Protein AF-A0A0Q7QCL5-F1 (afdb_monomer_lite)

Secondary structure (DSSP, 8-state):
------B-HHHHHHHHT--HHHHHHHHHHTT---BS-TTSPPBB-HHHHHHHHHHHHHHHTT-

Sequence (63 aa):
MRRGTGVTVKEIAAFLNLSEGRVRVIINEHGIESTGSEWKAKLYDLRSVLRVTGARDRAARLN

Structure (mmCIF, N/CA/C/O backbone):
data_AF-A0A0Q7QCL5-F1
#
_entry.id   AF-A0A0Q7QCL5-F1
#
loop_
_atom_site.group_PDB
_atom_site.id
_atom_site.type_symbol
_atom_site.label_atom_id
_atom_site.label_alt_id
_atom_site.label_comp_id
_atom_site.label_asym_id
_atom_site.label_entity_id
_atom_site.label_seq_id
_atom_site.pdbx_PDB_ins_code
_atom_site.Cartn_x
_atom_site.Cartn_y
_atom_site.Cartn_z
_atom_site.occupancy
_atom_site.B_iso_or_equiv
_atom_site.auth_seq_id
_atom_site.auth_comp_id
_atom_site.auth_asym_id
_atom_site.auth_atom_id
_atom_site.pdbx_PDB_model_num
ATOM 1 N N . MET A 1 1 ? -5.271 -5.289 21.052 1.00 39.34 1 MET A N 1
ATOM 2 C CA . MET A 1 1 ? -4.939 -4.549 19.814 1.00 39.34 1 MET A CA 1
ATOM 3 C C . MET A 1 1 ? -3.900 -5.351 19.044 1.00 39.34 1 MET A C 1
ATOM 5 O O . MET A 1 1 ? -2.792 -5.517 19.537 1.00 39.34 1 MET A O 1
ATOM 9 N N . ARG A 1 2 ? -4.272 -5.965 17.912 1.00 43.12 2 ARG A N 1
ATOM 10 C CA . ARG A 1 2 ? -3.318 -6.727 17.086 1.00 43.12 2 ARG A CA 1
ATOM 11 C C . ARG A 1 2 ? -2.301 -5.735 16.514 1.00 43.12 2 ARG A C 1
ATOM 13 O O . ARG A 1 2 ? -2.718 -4.740 15.933 1.00 43.12 2 ARG A O 1
ATOM 20 N N . ARG A 1 3 ? -1.002 -5.982 16.720 1.00 45.47 3 ARG A N 1
ATOM 21 C CA . ARG A 1 3 ? 0.102 -5.219 16.114 1.00 45.47 3 ARG A CA 1
ATOM 22 C C . ARG A 1 3 ? -0.029 -5.313 14.590 1.00 45.47 3 ARG A C 1
ATOM 24 O O . ARG A 1 3 ? 0.429 -6.280 13.995 1.00 45.47 3 ARG A O 1
ATOM 31 N N . GLY A 1 4 ? -0.722 -4.359 13.977 1.00 53.34 4 GLY A N 1
ATOM 32 C CA . GLY A 1 4 ? -0.661 -4.153 12.538 1.00 53.34 4 GLY A CA 1
ATOM 33 C C . GLY A 1 4 ? 0.682 -3.510 12.241 1.00 53.34 4 GLY A C 1
ATOM 34 O O . GLY A 1 4 ? 0.901 -2.359 12.608 1.00 53.34 4 GLY A O 1
ATOM 35 N N . THR A 1 5 ? 1.605 -4.269 11.662 1.00 67.88 5 THR A N 1
ATOM 36 C CA . THR A 1 5 ? 2.876 -3.751 11.153 1.00 67.88 5 THR A CA 1
ATOM 37 C C . THR A 1 5 ? 2.552 -2.904 9.927 1.00 67.88 5 THR A C 1
ATOM 39 O O . THR A 1 5 ? 2.500 -3.404 8.807 1.00 67.88 5 THR A O 1
ATOM 42 N N . GLY A 1 6 ? 2.204 -1.638 10.152 1.00 81.88 6 GLY A N 1
ATOM 43 C CA . GLY A 1 6 ? 2.016 -0.687 9.068 1.00 81.88 6 GLY A CA 1
ATOM 44 C C . GLY A 1 6 ? 3.327 -0.544 8.296 1.00 81.88 6 GLY A C 1
ATOM 45 O O . GLY A 1 6 ? 4.379 -0.376 8.909 1.00 81.88 6 GLY A O 1
ATOM 46 N N . VAL A 1 7 ? 3.260 -0.636 6.971 1.00 88.81 7 VAL A N 1
ATOM 47 C CA . VAL A 1 7 ? 4.422 -0.549 6.078 1.00 88.81 7 VAL A CA 1
ATOM 48 C C . VAL A 1 7 ? 4.416 0.766 5.317 1.00 88.81 7 VAL A C 1
ATOM 50 O O . VAL A 1 7 ? 3.366 1.316 4.981 1.00 88.81 7 VAL A O 1
ATOM 53 N N . THR A 1 8 ? 5.598 1.287 5.030 1.00 90.81 8 THR A N 1
ATOM 54 C CA . THR A 1 8 ? 5.750 2.503 4.228 1.00 90.81 8 THR A CA 1
ATOM 55 C C . THR A 1 8 ? 5.570 2.224 2.734 1.00 90.81 8 THR A C 1
ATOM 57 O O . THR A 1 8 ? 5.727 1.098 2.262 1.00 90.81 8 THR A O 1
ATOM 60 N N . VAL A 1 9 ? 5.312 3.279 1.951 1.00 90.25 9 VAL A N 1
ATOM 61 C CA . VAL A 1 9 ? 5.291 3.204 0.474 1.00 90.25 9 VAL A CA 1
ATOM 62 C C . VAL A 1 9 ? 6.581 2.590 -0.074 1.00 90.25 9 VAL A C 1
ATOM 64 O O . VAL A 1 9 ? 6.524 1.793 -1.004 1.00 90.25 9 VAL A O 1
ATOM 67 N N . LYS A 1 10 ? 7.728 2.926 0.525 1.00 90.62 10 LYS A N 1
ATOM 68 C CA . LYS A 1 10 ? 9.041 2.413 0.130 1.00 90.62 10 LYS A CA 1
ATOM 69 C C . LYS A 1 10 ? 9.157 0.901 0.329 1.00 90.62 10 LYS A C 1
ATOM 71 O O . LYS A 1 10 ? 9.643 0.204 -0.554 1.00 90.62 10 LYS A O 1
ATOM 76 N N . GLU A 1 11 ? 8.689 0.386 1.463 1.00 90.06 11 GLU A N 1
ATOM 77 C CA . GLU A 1 11 ? 8.691 -1.057 1.736 1.00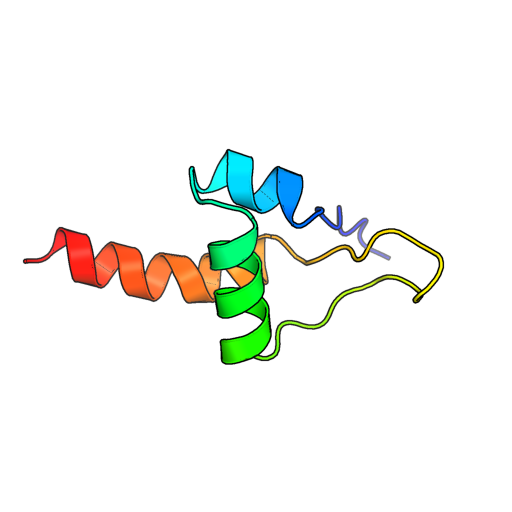 90.06 11 GLU A CA 1
ATOM 78 C C . GLU A 1 11 ? 7.739 -1.810 0.805 1.00 90.06 11 GLU A C 1
ATOM 80 O O . GLU A 1 11 ? 8.096 -2.857 0.275 1.00 90.06 11 GLU A O 1
ATOM 85 N N . ILE A 1 12 ? 6.555 -1.249 0.545 1.00 89.19 12 ILE A N 1
ATOM 86 C CA . ILE A 1 12 ? 5.597 -1.812 -0.414 1.00 89.19 12 ILE A CA 1
ATOM 87 C C . ILE A 1 12 ? 6.196 -1.843 -1.824 1.00 89.19 12 ILE A C 1
ATOM 89 O O . ILE A 1 12 ? 6.073 -2.845 -2.524 1.00 89.19 12 ILE A O 1
ATOM 93 N N . ALA A 1 13 ? 6.839 -0.752 -2.239 1.00 89.94 13 ALA A N 1
ATOM 94 C CA . ALA A 1 13 ? 7.505 -0.627 -3.529 1.00 89.94 13 ALA A CA 1
ATOM 95 C C . ALA A 1 13 ? 8.594 -1.693 -3.697 1.00 89.94 13 ALA A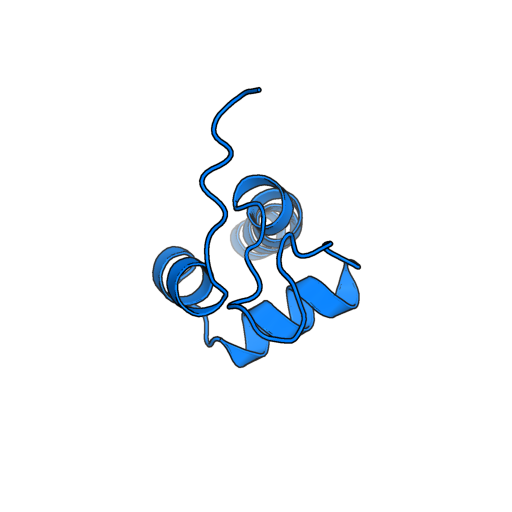 C 1
ATOM 97 O O . ALA A 1 13 ? 8.598 -2.407 -4.698 1.00 89.94 13 ALA A O 1
ATOM 98 N N . ALA A 1 14 ? 9.446 -1.869 -2.683 1.00 89.00 14 ALA A N 1
ATOM 99 C CA . ALA A 1 14 ? 10.463 -2.916 -2.671 1.00 89.00 14 ALA A CA 1
ATOM 100 C C . ALA A 1 14 ? 9.849 -4.325 -2.718 1.00 89.00 14 ALA A C 1
ATOM 102 O O . ALA A 1 14 ? 10.314 -5.170 -3.478 1.00 89.00 14 ALA A O 1
ATOM 103 N N . PHE A 1 15 ? 8.776 -4.572 -1.959 1.00 87.50 15 PHE A N 1
ATOM 104 C CA . PHE A 1 15 ? 8.102 -5.873 -1.920 1.00 87.50 15 PHE A CA 1
ATOM 105 C C . PHE A 1 15 ? 7.442 -6.237 -3.256 1.00 87.50 15 PHE A C 1
ATOM 107 O O . PHE A 1 15 ? 7.507 -7.380 -3.698 1.00 87.50 15 PHE A O 1
ATOM 114 N N . LEU A 1 16 ? 6.800 -5.262 -3.900 1.00 85.19 16 LEU A N 1
ATOM 115 C CA . LEU A 1 16 ? 6.110 -5.439 -5.177 1.00 85.19 16 LEU A CA 1
ATOM 116 C C . LEU A 1 16 ? 7.034 -5.306 -6.391 1.00 85.19 16 LEU A C 1
ATOM 118 O O . LEU A 1 16 ? 6.576 -5.493 -7.514 1.00 85.19 16 LEU A O 1
ATOM 122 N N . ASN A 1 17 ? 8.305 -4.956 -6.178 1.00 86.69 17 ASN A N 1
ATOM 123 C CA . ASN A 1 17 ? 9.239 -4.568 -7.232 1.00 86.69 17 ASN A CA 1
ATOM 124 C C . ASN A 1 17 ? 8.658 -3.477 -8.163 1.00 86.69 17 ASN A C 1
ATOM 126 O O . ASN A 1 17 ? 8.772 -3.537 -9.386 1.00 86.69 17 ASN A O 1
ATOM 130 N N . LEU A 1 18 ? 7.987 -2.485 -7.567 1.00 87.56 18 LEU A N 1
ATOM 131 C CA . LEU A 1 18 ? 7.369 -1.345 -8.247 1.00 87.56 18 LEU A CA 1
ATOM 132 C C . LEU A 1 18 ? 8.048 -0.042 -7.831 1.00 87.56 18 LEU A C 1
ATOM 134 O O . LEU A 1 18 ? 8.597 0.070 -6.740 1.00 87.56 18 LEU A O 1
ATOM 138 N N . SER A 1 19 ? 7.937 0.997 -8.656 1.00 91.38 19 SER A N 1
ATOM 139 C CA . SER A 1 19 ? 8.330 2.347 -8.245 1.00 91.38 19 SER A CA 1
ATOM 140 C C . SER A 1 19 ? 7.367 2.906 -7.191 1.00 91.38 19 SER A C 1
ATOM 142 O O . SER A 1 19 ? 6.150 2.729 -7.292 1.00 91.38 19 SER A O 1
ATOM 144 N N . GLU A 1 20 ? 7.881 3.681 -6.233 1.00 91.38 20 GLU A N 1
ATOM 145 C CA . GLU A 1 20 ? 7.068 4.335 -5.192 1.00 91.38 20 GLU A CA 1
ATOM 146 C C . GLU A 1 20 ? 5.934 5.195 -5.773 1.00 91.38 20 GLU A C 1
ATOM 148 O O . GLU A 1 20 ? 4.827 5.216 -5.236 1.00 91.38 20 GLU A O 1
ATOM 153 N N . GLY A 1 21 ? 6.175 5.863 -6.907 1.00 91.75 21 GLY A N 1
ATOM 154 C CA . GLY A 1 21 ? 5.146 6.621 -7.622 1.00 91.75 21 GLY A CA 1
ATOM 155 C C . GLY A 1 21 ? 3.975 5.746 -8.077 1.00 91.75 21 GLY A C 1
ATOM 156 O O . GLY A 1 21 ? 2.819 6.127 -7.900 1.00 91.75 21 GLY A O 1
ATOM 157 N N . ARG A 1 22 ? 4.249 4.533 -8.577 1.00 89.19 22 ARG A N 1
ATOM 158 C CA . ARG A 1 22 ? 3.201 3.589 -8.987 1.00 89.19 22 ARG A CA 1
ATOM 159 C C . ARG A 1 22 ? 2.397 3.101 -7.787 1.00 89.19 22 ARG A C 1
ATOM 161 O O . ARG A 1 22 ? 1.176 3.032 -7.870 1.00 89.19 22 ARG A O 1
ATOM 168 N N . VAL A 1 23 ? 3.066 2.833 -6.667 1.00 89.81 23 VAL A N 1
ATOM 169 C CA . VAL A 1 23 ? 2.405 2.461 -5.409 1.00 89.81 23 VAL A CA 1
ATOM 170 C C . VAL A 1 23 ? 1.502 3.590 -4.903 1.00 89.81 23 VAL A C 1
ATOM 172 O O . VAL A 1 23 ? 0.363 3.328 -4.531 1.00 89.81 23 VAL A O 1
ATOM 175 N N . ARG A 1 24 ? 1.950 4.853 -4.951 1.00 91.25 24 ARG A N 1
ATOM 176 C CA . ARG A 1 24 ? 1.114 6.016 -4.587 1.00 91.25 24 ARG A CA 1
ATOM 177 C C . ARG A 1 24 ? -0.119 6.149 -5.472 1.00 91.25 24 ARG A C 1
ATOM 179 O O . ARG A 1 24 ? -1.190 6.447 -4.957 1.00 91.25 24 ARG A O 1
ATOM 186 N N . VAL A 1 25 ? 0.022 5.919 -6.778 1.00 91.38 25 VAL A N 1
ATOM 187 C CA . VAL A 1 25 ? -1.122 5.906 -7.701 1.00 91.38 25 VAL A CA 1
ATOM 188 C C . VAL A 1 25 ? -2.114 4.822 -7.294 1.00 91.38 25 VAL A C 1
ATOM 190 O O . VAL A 1 25 ? -3.276 5.141 -7.114 1.00 91.38 25 VAL A O 1
ATOM 193 N N . ILE A 1 26 ? -1.663 3.588 -7.050 1.00 89.06 26 ILE A N 1
ATOM 194 C CA . ILE A 1 26 ? -2.538 2.485 -6.609 1.00 89.06 26 ILE A CA 1
ATOM 195 C C . ILE A 1 26 ? -3.262 2.842 -5.303 1.00 89.06 26 ILE A C 1
ATOM 197 O O . ILE A 1 26 ? -4.469 2.653 -5.190 1.00 89.06 26 ILE A O 1
ATOM 201 N N . ILE A 1 27 ? -2.539 3.388 -4.323 1.00 90.12 27 ILE A N 1
ATOM 202 C CA . ILE A 1 27 ? -3.111 3.818 -3.041 1.00 90.12 27 ILE A CA 1
ATOM 203 C C . ILE A 1 27 ? -4.199 4.877 -3.251 1.00 90.12 27 ILE A C 1
ATOM 205 O O . ILE A 1 27 ? -5.274 4.750 -2.673 1.00 90.12 27 ILE A O 1
ATOM 209 N N . ASN A 1 28 ? -3.943 5.887 -4.088 1.00 90.31 28 ASN A N 1
ATOM 210 C CA . ASN A 1 28 ? -4.903 6.953 -4.373 1.00 90.31 28 ASN A CA 1
ATOM 211 C C . ASN A 1 28 ? -6.099 6.463 -5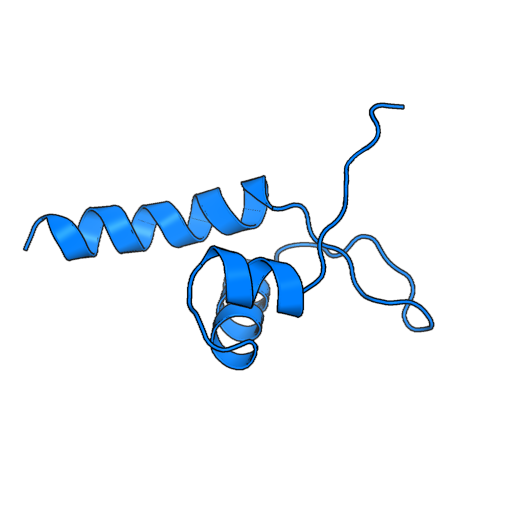.207 1.00 90.31 28 ASN A C 1
ATOM 213 O O . ASN A 1 28 ? -7.231 6.786 -4.866 1.00 90.31 28 ASN A O 1
ATOM 217 N N . GLU A 1 29 ? -5.874 5.665 -6.258 1.00 89.94 29 GLU A N 1
ATOM 218 C CA . GLU A 1 29 ? -6.931 5.100 -7.118 1.00 89.94 29 GLU A CA 1
ATOM 219 C C . GLU A 1 29 ? -7.921 4.247 -6.318 1.00 89.94 29 GLU A C 1
ATOM 221 O O . GLU A 1 29 ? -9.115 4.240 -6.607 1.00 89.94 29 GLU A O 1
ATOM 226 N N . HIS A 1 30 ? -7.425 3.528 -5.310 1.00 87.06 30 HIS A N 1
ATOM 227 C CA . HIS A 1 30 ? -8.227 2.619 -4.494 1.00 87.06 30 HIS A CA 1
ATOM 228 C C . HIS A 1 30 ? -8.595 3.181 -3.114 1.00 87.06 30 HIS A C 1
ATOM 230 O O . HIS A 1 30 ? -9.197 2.461 -2.319 1.00 87.06 30 HIS A O 1
ATOM 236 N N . GLY A 1 31 ? -8.239 4.436 -2.816 1.00 89.06 31 GLY A N 1
ATOM 237 C CA . GLY A 1 31 ? -8.561 5.092 -1.546 1.00 89.06 31 GLY A CA 1
ATOM 238 C C . GLY A 1 31 ? -8.032 4.350 -0.314 1.00 89.06 31 GLY A C 1
ATOM 239 O O . GLY A 1 31 ? -8.734 4.247 0.688 1.00 89.06 31 GLY A O 1
ATOM 240 N N . ILE A 1 32 ? -6.822 3.783 -0.383 1.00 88.25 32 ILE A N 1
ATOM 241 C CA . ILE A 1 32 ? -6.263 3.008 0.733 1.00 88.25 32 ILE A CA 1
ATOM 242 C C . ILE A 1 32 ? -5.867 3.961 1.860 1.00 88.25 32 ILE A C 1
ATOM 244 O O . ILE A 1 32 ? -4.936 4.757 1.723 1.00 88.25 32 ILE A O 1
ATOM 248 N N . GLU A 1 33 ? -6.551 3.844 2.996 1.00 87.56 33 GLU A N 1
ATOM 249 C CA . GLU A 1 33 ? -6.278 4.677 4.161 1.00 87.56 33 GLU A CA 1
ATOM 250 C C . GLU A 1 33 ? -4.885 4.408 4.738 1.00 87.56 33 GLU A C 1
ATOM 252 O O . GLU A 1 33 ? -4.462 3.263 4.937 1.00 87.56 33 GLU A O 1
ATOM 257 N N . SER A 1 34 ? -4.173 5.492 5.038 1.00 87.69 34 SER A N 1
ATOM 258 C CA . SER A 1 34 ? -2.925 5.430 5.784 1.00 87.69 34 SER A CA 1
ATOM 259 C C . SER A 1 34 ? -3.190 5.562 7.275 1.00 87.69 34 SER A C 1
ATOM 261 O O . SER A 1 34 ? -3.867 6.492 7.709 1.00 87.69 34 SER A O 1
ATOM 263 N N . THR A 1 35 ? -2.553 4.717 8.071 1.00 80.19 35 THR A N 1
ATOM 264 C CA . THR A 1 35 ? -2.421 4.927 9.510 1.00 80.19 35 THR A CA 1
ATOM 265 C C . THR A 1 35 ? -1.131 5.707 9.771 1.00 80.19 35 THR A C 1
ATOM 267 O O . THR A 1 35 ? -0.020 5.209 9.626 1.00 80.19 35 THR A O 1
ATOM 270 N N . GLY A 1 36 ? -1.267 6.992 10.084 1.00 71.38 36 GLY A N 1
ATOM 271 C CA . GLY A 1 36 ? -0.143 7.894 10.338 1.00 71.38 36 GLY A CA 1
ATOM 272 C C . GLY A 1 36 ? -0.601 9.350 10.341 1.00 71.38 36 GLY A C 1
ATOM 273 O O . GLY A 1 36 ? -1.540 9.704 9.635 1.00 71.38 36 GLY A O 1
ATOM 274 N N . SER A 1 37 ? 0.028 10.192 11.158 1.00 70.94 37 SER A N 1
ATOM 275 C CA . SER A 1 37 ? -0.230 11.639 11.155 1.00 70.94 37 SER A CA 1
ATOM 276 C C . SER A 1 37 ? 0.532 12.324 10.023 1.00 70.94 37 SER A C 1
ATOM 278 O O . SER A 1 37 ? 1.546 11.805 9.577 1.00 70.94 37 SER A O 1
ATOM 280 N N . GLU A 1 38 ? 0.108 13.523 9.620 1.00 63.19 38 GLU A N 1
ATOM 281 C CA . GLU A 1 38 ? 0.775 14.338 8.585 1.00 63.19 38 GLU A CA 1
ATOM 282 C C . GLU A 1 38 ? 2.273 14.577 8.872 1.00 63.19 38 GLU A C 1
ATOM 284 O O . GLU A 1 38 ? 3.099 14.604 7.966 1.00 63.19 38 GLU A O 1
ATOM 289 N N . TRP A 1 39 ? 2.622 14.636 10.159 1.00 71.25 39 TRP A N 1
ATOM 290 C CA . TRP A 1 39 ? 3.979 14.829 10.679 1.00 71.25 39 TRP A CA 1
ATOM 291 C C . TRP A 1 39 ? 4.786 13.533 10.857 1.00 71.25 39 TRP A C 1
ATOM 293 O O . TRP A 1 39 ? 5.938 13.572 11.285 1.00 71.25 39 TRP A O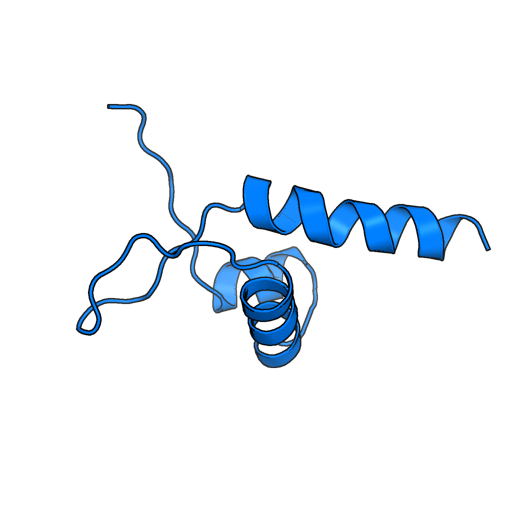 1
ATOM 303 N N . LYS A 1 40 ? 4.186 12.367 10.590 1.00 73.00 40 LYS A N 1
ATOM 304 C CA . LYS A 1 40 ? 4.826 11.049 10.694 1.00 73.00 40 LYS A CA 1
ATOM 305 C C . LYS A 1 40 ? 4.744 10.324 9.353 1.00 73.00 40 LYS A C 1
ATOM 307 O O . LYS A 1 40 ? 3.935 10.651 8.490 1.00 73.00 40 LYS A O 1
ATOM 312 N N . ALA A 1 41 ? 5.594 9.318 9.164 1.00 77.00 41 ALA A N 1
ATOM 313 C CA . ALA A 1 41 ? 5.526 8.486 7.969 1.00 77.00 41 ALA A CA 1
ATOM 314 C C . ALA A 1 41 ? 4.122 7.868 7.837 1.00 77.00 41 ALA A C 1
ATOM 316 O O . ALA A 1 41 ? 3.621 7.254 8.781 1.00 77.00 41 ALA A O 1
ATOM 317 N N . LYS A 1 42 ? 3.496 8.031 6.666 1.00 85.94 42 LYS A N 1
ATOM 318 C CA . LYS A 1 42 ? 2.240 7.350 6.337 1.00 85.94 42 LYS A CA 1
ATOM 319 C C . LYS A 1 42 ? 2.511 5.852 6.246 1.00 85.94 42 LYS A C 1
ATOM 321 O O . LYS A 1 42 ? 3.295 5.427 5.393 1.00 85.94 42 LYS A O 1
ATOM 326 N N . LEU A 1 43 ? 1.866 5.079 7.111 1.00 89.44 43 LEU A N 1
ATOM 327 C CA . LEU A 1 43 ? 1.920 3.626 7.078 1.00 89.44 43 LEU A CA 1
ATOM 328 C C . LEU A 1 43 ? 0.637 3.084 6.464 1.00 89.44 43 LEU A C 1
ATOM 330 O O . LEU A 1 43 ? -0.441 3.639 6.658 1.00 89.44 43 LEU A O 1
ATOM 334 N N . TYR A 1 44 ? 0.749 1.988 5.738 1.00 89.12 44 TYR A N 1
ATOM 335 C CA . TYR A 1 44 ? -0.364 1.340 5.063 1.00 89.12 44 TYR A CA 1
ATOM 336 C C . TYR A 1 44 ? -0.413 -0.127 5.463 1.00 89.12 44 TYR A C 1
ATOM 338 O O . TYR A 1 44 ? 0.605 -0.734 5.800 1.00 89.12 44 TYR A O 1
ATOM 346 N N . ASP A 1 45 ? -1.605 -0.711 5.411 1.00 88.19 45 ASP A N 1
ATOM 347 C CA . ASP A 1 45 ? -1.747 -2.152 5.565 1.00 88.19 45 ASP A CA 1
ATOM 348 C C . ASP A 1 45 ? -1.326 -2.853 4.266 1.00 88.19 45 ASP A C 1
ATOM 350 O O . ASP A 1 45 ? -1.938 -2.666 3.210 1.00 88.19 45 ASP A O 1
ATOM 354 N N . LEU A 1 46 ? -0.276 -3.678 4.344 1.00 85.50 46 LEU A N 1
ATOM 355 C CA . LEU A 1 46 ? 0.252 -4.385 3.177 1.00 85.50 46 LEU A CA 1
ATOM 356 C C . LEU A 1 46 ? -0.818 -5.268 2.521 1.00 85.50 46 LEU A C 1
ATOM 358 O O . LEU A 1 46 ? -0.873 -5.342 1.297 1.00 85.50 46 LEU A O 1
ATOM 362 N N . ARG A 1 47 ? -1.697 -5.921 3.295 1.00 85.88 47 ARG A N 1
ATOM 363 C CA . ARG A 1 47 ? -2.717 -6.821 2.731 1.00 85.88 47 ARG A CA 1
ATOM 364 C C . ARG A 1 47 ? -3.754 -6.057 1.918 1.00 85.88 47 ARG A C 1
ATOM 366 O O . ARG A 1 47 ? -4.170 -6.562 0.877 1.00 85.88 47 ARG A O 1
ATOM 373 N N . SER A 1 48 ? -4.151 -4.866 2.356 1.00 86.88 48 SER A N 1
ATOM 374 C CA . SER A 1 48 ? -5.043 -3.986 1.592 1.00 86.88 48 SER A CA 1
ATOM 375 C C . SER A 1 48 ? -4.439 -3.616 0.240 1.00 86.88 48 SER A C 1
ATOM 377 O O . SER A 1 48 ? -5.119 -3.729 -0.779 1.00 86.88 48 SER A O 1
ATOM 379 N N . VAL A 1 49 ? -3.148 -3.267 0.210 1.00 86.81 49 VAL A N 1
ATOM 380 C CA . VAL A 1 49 ? -2.451 -2.967 -1.049 1.00 86.81 49 VAL A CA 1
ATOM 381 C C . VAL A 1 49 ? -2.341 -4.220 -1.922 1.00 86.81 49 VAL A C 1
ATOM 383 O O . VAL A 1 49 ? -2.712 -4.193 -3.090 1.00 86.81 49 VAL A O 1
ATOM 386 N N . LEU A 1 50 ? -1.922 -5.359 -1.364 1.00 86.00 50 LEU A N 1
ATOM 387 C CA . LEU A 1 50 ? -1.817 -6.618 -2.112 1.00 86.00 50 LEU A CA 1
ATOM 388 C C . LEU A 1 50 ? -3.155 -7.090 -2.689 1.00 86.00 50 LEU A C 1
ATOM 390 O O . LEU A 1 50 ? -3.170 -7.677 -3.768 1.00 86.00 50 LEU A O 1
ATOM 394 N N . ARG A 1 51 ? -4.278 -6.827 -2.013 1.00 86.44 51 ARG A N 1
ATOM 395 C CA . ARG A 1 51 ? -5.613 -7.183 -2.510 1.00 86.44 51 ARG A CA 1
ATOM 396 C C . ARG A 1 51 ? -5.934 -6.476 -3.825 1.00 86.44 51 ARG A C 1
ATOM 398 O O . ARG A 1 51 ? -6.502 -7.100 -4.717 1.00 86.44 51 ARG A O 1
ATOM 405 N N . VAL A 1 52 ? -5.562 -5.203 -3.951 1.00 85.31 52 VAL A N 1
ATOM 406 C CA . VAL A 1 52 ? -5.826 -4.423 -5.168 1.00 85.31 52 VAL A CA 1
ATOM 407 C C . VAL A 1 52 ? -4.764 -4.661 -6.243 1.00 85.31 52 VAL A C 1
ATOM 409 O O . VAL A 1 52 ? -5.097 -4.748 -7.423 1.00 85.31 52 VAL A O 1
ATOM 412 N N . THR A 1 53 ? -3.500 -4.865 -5.857 1.00 79.75 53 THR A N 1
ATOM 413 C CA . THR A 1 53 ? -2.418 -5.138 -6.815 1.00 79.75 53 THR A CA 1
ATOM 414 C C . THR A 1 53 ? -2.502 -6.558 -7.384 1.00 79.75 53 THR A C 1
ATOM 416 O O . THR A 1 53 ? -2.362 -6.752 -8.589 1.00 79.75 53 THR A O 1
ATOM 419 N N . GLY A 1 54 ? -2.795 -7.558 -6.546 1.00 67.00 54 GLY A N 1
ATOM 420 C CA . GLY A 1 54 ? -2.893 -8.965 -6.948 1.00 67.00 54 GLY A CA 1
ATOM 421 C C . GLY A 1 54 ? -4.041 -9.254 -7.918 1.00 67.00 54 GLY A C 1
ATOM 422 O O . GLY A 1 54 ? -3.934 -10.176 -8.724 1.00 67.00 54 GLY A O 1
ATOM 423 N N . ALA A 1 55 ? -5.106 -8.444 -7.906 1.00 56.84 55 ALA A N 1
ATOM 424 C CA . ALA A 1 55 ? -6.178 -8.527 -8.898 1.00 56.84 55 ALA A CA 1
ATOM 425 C C . ALA A 1 55 ? -5.693 -8.153 -10.314 1.00 56.84 55 ALA A C 1
ATOM 427 O O . ALA A 1 55 ? -6.106 -8.779 -11.288 1.00 56.84 55 ALA A O 1
ATOM 428 N N . ARG A 1 56 ? -4.777 -7.180 -10.429 1.00 54.28 56 ARG A N 1
ATOM 429 C CA . ARG A 1 56 ? -4.159 -6.778 -11.705 1.00 54.28 56 ARG A CA 1
ATOM 430 C C . ARG A 1 56 ? -3.077 -7.76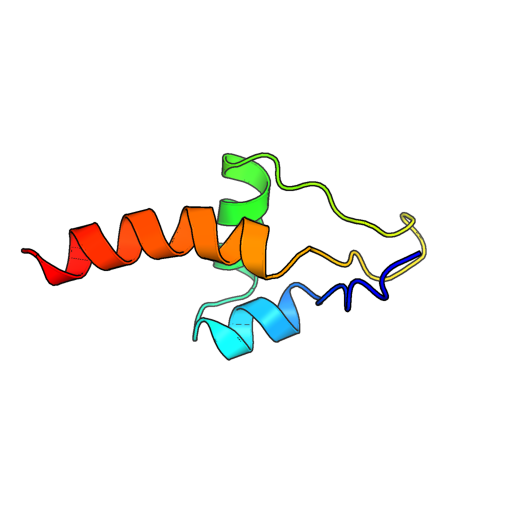2 -12.166 1.00 54.28 56 ARG A C 1
ATOM 432 O O . ARG A 1 56 ? -3.024 -8.065 -13.353 1.00 54.28 56 ARG A O 1
ATOM 439 N N . ASP A 1 57 ? -2.273 -8.317 -11.256 1.00 51.22 57 ASP A N 1
ATOM 440 C CA . ASP A 1 57 ? -1.201 -9.265 -11.617 1.00 51.22 57 ASP A CA 1
ATOM 441 C C . ASP A 1 57 ? -1.750 -10.633 -12.072 1.00 51.22 57 ASP A C 1
ATOM 443 O O . ASP A 1 57 ? -1.263 -11.213 -13.042 1.00 51.22 57 ASP A O 1
ATOM 447 N N . ARG A 1 58 ? -2.844 -11.121 -11.456 1.00 44.78 58 ARG A N 1
ATOM 448 C CA . ARG A 1 58 ? -3.548 -12.329 -11.936 1.00 44.78 58 A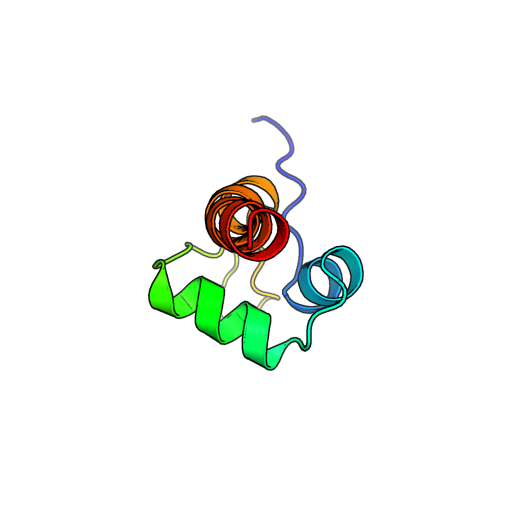RG A CA 1
ATOM 449 C C . ARG A 1 58 ? -4.109 -12.155 -13.348 1.00 44.78 58 ARG A C 1
ATOM 451 O O . ARG A 1 58 ? -4.096 -13.112 -14.111 1.00 44.78 58 ARG A O 1
ATOM 458 N N . ALA A 1 59 ? -4.596 -10.961 -13.683 1.00 46.97 59 ALA A N 1
ATOM 459 C CA . ALA A 1 59 ? -5.110 -10.656 -15.016 1.00 46.97 59 ALA A CA 1
ATOM 460 C C . ALA A 1 59 ? -3.984 -10.524 -16.060 1.00 46.97 59 ALA A C 1
ATOM 462 O O . ALA A 1 59 ? -4.171 -10.921 -17.206 1.00 46.97 59 ALA A O 1
ATOM 463 N N . ALA A 1 60 ? -2.810 -10.020 -15.660 1.00 48.16 60 ALA A N 1
ATOM 464 C CA . ALA A 1 60 ? -1.645 -9.880 -16.534 1.00 48.16 60 ALA A CA 1
ATOM 465 C C . ALA A 1 60 ? -0.912 -11.208 -16.806 1.00 48.16 60 ALA A C 1
ATOM 467 O O . ALA A 1 60 ? -0.304 -11.353 -17.856 1.00 48.16 60 ALA A O 1
ATOM 468 N N . ARG A 1 61 ? -0.979 -12.187 -15.891 1.00 43.59 61 ARG A N 1
ATOM 469 C CA . ARG A 1 61 ? -0.382 -13.529 -16.071 1.00 43.59 61 ARG A CA 1
ATOM 470 C C . ARG A 1 61 ? -1.251 -14.532 -16.841 1.00 43.59 61 ARG A C 1
ATOM 472 O O . ARG A 1 61 ? -0.799 -15.649 -17.071 1.00 43.59 61 ARG A O 1
ATOM 479 N N . LEU A 1 62 ? -2.491 -14.171 -17.169 1.00 46.69 62 LEU A N 1
ATOM 480 C CA . LEU A 1 62 ? -3.446 -15.018 -17.895 1.00 46.69 62 LEU A CA 1
ATOM 481 C C . LEU A 1 62 ? -3.661 -14.578 -19.357 1.00 46.69 62 LEU A C 1
ATOM 483 O O . LEU A 1 62 ? -4.534 -15.138 -20.015 1.00 46.69 62 LEU A O 1
ATOM 487 N N . ASN A 1 63 ? -2.891 -13.600 -19.851 1.00 40.19 63 ASN A N 1
ATOM 488 C CA . ASN A 1 63 ? -2.780 -13.277 -21.279 1.00 40.19 63 ASN A CA 1
ATOM 489 C C . ASN A 1 63 ? -1.408 -13.688 -21.806 1.00 40.19 63 ASN A C 1
ATOM 491 O O . ASN A 1 63 ? -0.411 -13.343 -21.133 1.00 40.19 63 ASN A O 1
#

Radius of gyration: 12.3 Å; chains: 1; bounding box: 19×30×41 Å

pLDDT: mean 77.36, std 16.81, range [39.34, 91.75]

Foldseek 3Di:
DPPQPFAALVVLCVVVVHDSVVLVVLCVVLVFAFDDDPPGGTTGRSVVSCVSVVVVVVVVVVD